Protein AF-A0A371JZ96-F1 (afdb_monomer_lite)

Secondary structure (DSSP, 8-state):
------SSHHHHHHHHTTS-S-HHHHHHHHHHHHHHHHHHHHHHHHHHHHHHHHHHTS--GGGTT-HHHHHHHHHHHHHHHHHHHHHHHTSHHHHHHHHHHHHHHS-HHHHHHHHTT------HHHHHHHHHHHHHHHHHHHHHHHH-HHHHHHHHHHHHHHHHHHHHHHHHH--

Radius of gyration: 25.39 Å; chains: 1; bounding box: 71×63×57 Å

Structure (mmCIF, N/CA/C/O backbone):
data_AF-A0A371JZ96-F1
#
_entry.id   AF-A0A371JZ96-F1
#
loop_
_atom_site.group_PDB
_atom_site.id
_atom_site.type_symbol
_atom_site.label_atom_id
_atom_site.label_alt_id
_atom_site.label_comp_id
_atom_site.label_asym_id
_atom_site.label_entity_id
_atom_site.label_seq_id
_atom_site.pdbx_PDB_ins_code
_atom_site.Cartn_x
_atom_site.Cartn_y
_atom_site.Cartn_z
_atom_site.occupancy
_atom_site.B_iso_or_equiv
_atom_site.auth_seq_id
_atom_site.auth_comp_id
_atom_site.auth_asym_id
_atom_site.auth_atom_id
_atom_site.pdbx_PDB_model_num
ATOM 1 N N . MET A 1 1 ? -36.898 -51.496 27.661 1.00 33.50 1 MET A N 1
ATOM 2 C CA . MET A 1 1 ? -35.862 -51.383 26.613 1.00 33.50 1 MET A CA 1
ATOM 3 C C . MET A 1 1 ? -36.450 -50.594 25.448 1.00 33.50 1 MET A C 1
ATOM 5 O O . MET A 1 1 ? -37.496 -51.006 24.986 1.00 33.50 1 MET A O 1
ATOM 9 N N . ARG A 1 2 ? -35.787 -49.485 25.056 1.00 42.00 2 ARG A N 1
ATOM 10 C CA . ARG A 1 2 ? -35.560 -48.984 23.671 1.00 42.00 2 ARG A CA 1
ATOM 11 C C . ARG A 1 2 ? -36.790 -48.850 22.726 1.00 42.00 2 ARG A C 1
ATOM 13 O O . ARG A 1 2 ? -37.418 -49.847 22.437 1.00 42.00 2 ARG A O 1
ATOM 20 N N . HIS A 1 3 ? -37.168 -47.701 22.146 1.00 38.12 3 HIS A N 1
ATOM 21 C CA . HIS A 1 3 ? -36.389 -46.568 21.624 1.00 38.12 3 HIS A CA 1
ATOM 22 C C . HIS A 1 3 ? -37.163 -45.224 21.629 1.00 38.12 3 HIS A C 1
ATOM 24 O O . HIS A 1 3 ? -38.364 -45.167 21.393 1.00 38.12 3 HIS A O 1
ATOM 30 N N . ARG A 1 4 ? -36.383 -44.164 21.880 1.00 45.28 4 ARG A N 1
ATOM 31 C CA . ARG A 1 4 ? -36.631 -42.708 21.826 1.00 45.28 4 ARG A CA 1
ATOM 32 C C . ARG A 1 4 ? -37.220 -42.242 20.482 1.00 45.28 4 ARG A C 1
ATOM 34 O O . ARG A 1 4 ? -36.828 -42.768 19.449 1.00 45.28 4 ARG A O 1
ATOM 41 N N . THR A 1 5 ? -38.236 -41.369 20.472 1.00 50.09 5 THR A N 1
ATOM 42 C CA . THR A 1 5 ? -38.135 -39.895 20.289 1.00 50.09 5 THR A CA 1
ATOM 43 C C . THR A 1 5 ? -37.052 -39.429 19.314 1.00 50.09 5 THR A C 1
ATOM 45 O O . THR A 1 5 ? -35.887 -39.727 19.541 1.00 50.09 5 THR A O 1
ATOM 48 N N . LEU A 1 6 ? -37.444 -38.649 18.292 1.00 45.00 6 LEU A N 1
ATOM 49 C CA . LEU A 1 6 ? -36.774 -37.469 17.696 1.00 45.00 6 LEU A CA 1
ATOM 50 C C . LEU A 1 6 ? -37.462 -37.133 16.351 1.00 45.00 6 LEU A C 1
ATOM 52 O O . LEU A 1 6 ? -38.048 -38.018 15.744 1.00 45.00 6 LEU A O 1
ATOM 56 N N . ILE A 1 7 ? -37.370 -35.879 15.886 1.00 51.25 7 ILE A N 1
ATOM 57 C CA . ILE A 1 7 ? -38.055 -35.273 14.712 1.00 51.25 7 ILE A CA 1
ATOM 58 C C . ILE A 1 7 ? -39.445 -34.678 15.061 1.00 51.25 7 ILE A C 1
ATOM 60 O O . ILE A 1 7 ? -40.469 -35.098 14.534 1.00 51.25 7 ILE A O 1
ATOM 64 N N . PRO A 1 8 ? -39.524 -33.720 16.005 1.00 45.69 8 PRO A N 1
ATOM 65 C CA . PRO A 1 8 ? -39.673 -32.333 15.533 1.00 45.69 8 PRO A CA 1
ATOM 66 C C . PRO A 1 8 ? -38.839 -31.300 16.315 1.00 45.69 8 PRO A C 1
ATOM 68 O O . PRO A 1 8 ? -38.850 -30.119 15.984 1.00 45.69 8 PRO A O 1
ATOM 71 N N . ALA A 1 9 ? -38.044 -31.724 17.304 1.00 41.25 9 ALA A N 1
ATOM 72 C CA . ALA A 1 9 ? -37.156 -30.824 18.053 1.00 41.25 9 ALA A CA 1
ATOM 73 C C . ALA A 1 9 ? -35.955 -30.307 17.229 1.00 41.25 9 ALA A C 1
ATOM 75 O O . ALA A 1 9 ? -35.336 -29.312 17.596 1.00 41.25 9 ALA A O 1
ATOM 76 N N 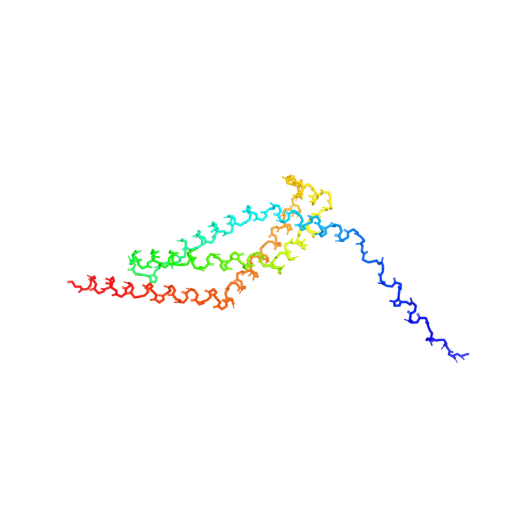. ALA A 1 10 ? -35.642 -30.945 16.095 1.00 41.22 10 ALA A N 1
ATOM 77 C CA . ALA A 1 10 ? -34.531 -30.540 15.233 1.00 41.22 10 ALA A CA 1
ATOM 78 C C . ALA A 1 10 ? -34.821 -29.266 14.414 1.00 41.22 10 ALA A C 1
ATOM 80 O O . ALA A 1 10 ? -33.879 -28.586 14.024 1.00 41.22 10 ALA A O 1
ATOM 81 N N . LEU A 1 11 ? -36.092 -28.895 14.198 1.00 43.56 11 LEU A N 1
ATOM 82 C CA . LEU A 1 11 ? -36.431 -27.662 13.469 1.00 43.56 11 LEU A CA 1
ATOM 83 C C . LEU A 1 11 ? -36.556 -26.432 14.385 1.00 43.56 11 LEU A C 1
ATOM 85 O O . LEU A 1 11 ? -36.310 -25.317 13.940 1.00 43.56 11 LEU A O 1
ATOM 89 N N . ALA A 1 12 ? -36.869 -26.621 15.671 1.00 43.41 12 ALA A N 1
ATOM 90 C CA . ALA A 1 12 ? -36.920 -25.525 16.645 1.00 43.41 12 ALA A CA 1
ATOM 91 C C . ALA A 1 12 ? -35.521 -25.097 17.130 1.00 43.41 12 ALA A C 1
ATOM 93 O O . ALA A 1 12 ? -35.302 -23.925 17.421 1.00 43.41 12 ALA A O 1
ATOM 94 N N . ALA A 1 13 ? -34.543 -26.012 17.145 1.00 44.56 13 ALA A N 1
ATOM 95 C CA . ALA A 1 13 ? -33.148 -25.678 17.447 1.00 44.56 13 ALA A CA 1
ATOM 96 C C . ALA A 1 13 ? -32.461 -24.872 16.323 1.00 44.56 13 ALA A C 1
ATOM 98 O O . ALA A 1 13 ? -31.541 -24.106 16.593 1.00 44.56 13 ALA A O 1
ATOM 99 N N . LEU A 1 14 ? -32.938 -24.983 15.078 1.00 40.59 14 LEU A N 1
ATOM 100 C CA . LEU A 1 14 ? -32.413 -24.228 13.933 1.00 40.59 14 LEU A CA 1
ATOM 101 C C . LEU A 1 14 ? -32.909 -22.770 13.877 1.00 40.59 14 LEU A C 1
ATOM 103 O O . LEU A 1 14 ? -32.289 -21.955 13.204 1.00 40.59 14 LEU A O 1
ATOM 107 N N . LEU A 1 15 ? -33.967 -22.417 14.619 1.00 43.25 15 LEU A N 1
ATOM 108 C CA . LEU A 1 15 ? -34.525 -21.054 14.650 1.00 43.25 15 LEU A CA 1
ATOM 109 C C . LEU A 1 15 ? -34.142 -20.244 15.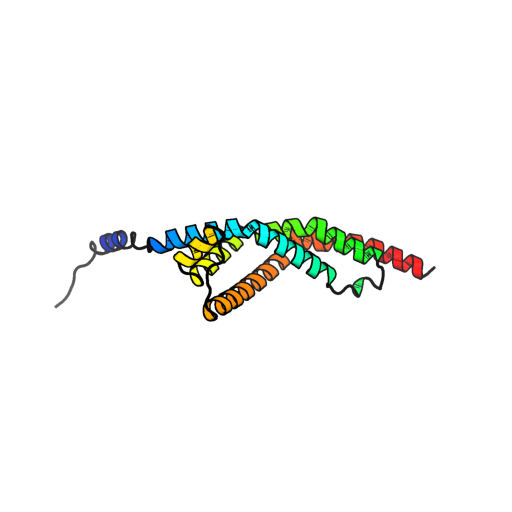901 1.00 43.25 15 LEU A C 1
ATOM 111 O O . LEU A 1 15 ? -34.313 -19.030 15.907 1.00 43.25 15 LEU A O 1
ATOM 115 N N . VAL A 1 16 ? -33.559 -20.875 16.927 1.00 46.78 16 VAL A N 1
ATOM 116 C CA . VAL A 1 16 ? -32.985 -20.172 18.097 1.00 46.78 16 VAL A CA 1
ATOM 117 C C . VAL A 1 16 ? -31.483 -19.895 17.923 1.00 46.78 16 VAL A C 1
ATOM 119 O O . VAL A 1 16 ? -30.928 -19.028 18.589 1.00 46.78 16 VAL A O 1
ATOM 122 N N . GLY A 1 17 ? -30.824 -20.545 16.957 1.00 41.62 17 GLY A N 1
ATOM 123 C CA . GLY A 1 17 ? -29.434 -20.252 16.584 1.00 41.62 17 GLY A CA 1
ATOM 124 C C . GLY A 1 17 ? -29.234 -18.950 15.794 1.00 41.62 17 GLY A C 1
ATOM 125 O O . GLY A 1 17 ? -28.107 -18.654 15.415 1.00 41.62 17 GLY A O 1
ATOM 126 N N . LEU A 1 18 ? -30.300 -18.181 15.530 1.00 45.66 18 LEU A N 1
ATOM 127 C CA . LEU A 1 18 ? -30.270 -17.026 14.624 1.00 45.66 18 LEU A CA 1
ATOM 128 C C . LEU A 1 18 ? -30.240 -15.642 15.305 1.00 45.66 18 LEU A C 1
ATOM 130 O O . LEU A 1 18 ? -30.400 -14.645 14.611 1.00 45.66 18 LEU A O 1
ATOM 134 N N . LEU A 1 19 ? -30.050 -15.535 16.626 1.00 44.16 19 LEU A N 1
ATOM 135 C CA . LEU A 1 19 ? -30.135 -14.233 17.325 1.00 44.16 19 LEU A CA 1
ATOM 136 C C . LEU A 1 19 ? -29.036 -13.961 18.364 1.00 44.16 19 LEU A C 1
ATOM 138 O O . LEU A 1 19 ? -29.181 -13.070 19.195 1.00 44.16 19 LEU A O 1
ATOM 142 N N . VAL A 1 20 ? -27.908 -14.670 18.288 1.00 48.47 20 VAL A N 1
ATOM 143 C CA . VAL A 1 20 ? -26.689 -14.279 19.016 1.00 48.47 20 VAL A CA 1
ATOM 144 C C . VAL A 1 20 ? -25.507 -14.233 18.050 1.00 48.47 20 VAL A C 1
ATOM 146 O O . VAL A 1 20 ? -24.482 -14.877 18.242 1.00 48.47 20 VAL A O 1
ATOM 149 N N . ALA A 1 21 ? -25.632 -13.428 16.994 1.00 40.50 21 ALA A N 1
ATOM 150 C CA . ALA A 1 21 ? -24.491 -12.566 16.721 1.00 40.50 21 ALA A CA 1
ATOM 151 C C . ALA A 1 21 ? -24.384 -11.650 17.952 1.00 40.50 21 ALA A C 1
ATOM 153 O O . ALA A 1 21 ? -25.423 -11.146 18.394 1.00 40.50 21 ALA A O 1
ATOM 154 N N . PRO A 1 22 ? -23.204 -11.457 18.561 1.00 43.09 22 PRO A N 1
ATOM 155 C CA . PRO A 1 22 ? -23.088 -10.455 19.604 1.00 43.09 22 PRO A CA 1
ATOM 156 C C . PRO A 1 22 ? -23.528 -9.148 18.950 1.00 43.09 22 PRO A C 1
ATOM 158 O O . PRO A 1 22 ? -22.895 -8.720 17.989 1.00 43.09 22 PRO A O 1
ATOM 161 N N . ALA A 1 23 ? -24.609 -8.524 19.420 1.00 50.28 23 ALA A N 1
ATOM 162 C CA . ALA A 1 23 ? -25.010 -7.205 18.923 1.00 50.28 23 ALA A CA 1
ATOM 163 C C . ALA A 1 23 ? -23.824 -6.214 18.988 1.00 50.28 23 ALA A C 1
ATOM 165 O O . ALA A 1 23 ? -23.697 -5.326 18.157 1.00 50.28 23 ALA A O 1
ATOM 166 N N . HIS A 1 24 ? -22.890 -6.466 19.912 1.00 54.25 24 HIS A N 1
ATOM 167 C CA . HIS A 1 24 ? -21.644 -5.729 20.102 1.00 54.25 24 HIS A CA 1
ATOM 168 C C . HIS A 1 24 ? -20.661 -5.884 18.929 1.00 54.25 24 HIS A C 1
ATOM 170 O O . HIS A 1 24 ? -20.003 -4.919 18.567 1.00 54.25 24 HIS A O 1
ATOM 176 N N . ALA A 1 25 ? -20.607 -7.045 18.263 1.00 58.94 2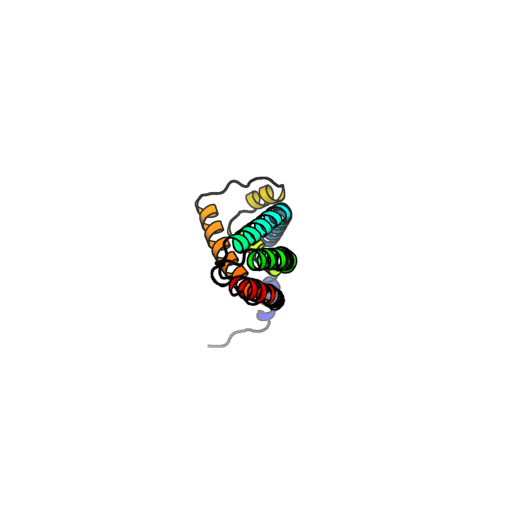5 ALA A N 1
ATOM 177 C CA . ALA A 1 25 ? -19.693 -7.263 17.136 1.00 58.94 25 ALA A CA 1
ATOM 178 C C . ALA A 1 25 ? -20.081 -6.435 15.898 1.00 58.94 25 ALA A C 1
ATOM 180 O O . ALA A 1 25 ? -19.231 -6.079 15.081 1.00 58.94 25 ALA A O 1
ATOM 181 N N . GLN A 1 26 ? -21.372 -6.124 15.741 1.00 64.38 26 GLN A N 1
ATOM 182 C CA . GLN A 1 26 ? -21.853 -5.279 14.651 1.00 64.38 26 GLN A CA 1
ATOM 183 C C . GLN A 1 26 ? -21.556 -3.795 14.921 1.00 64.38 26 GLN A C 1
ATOM 185 O O . GLN A 1 26 ? -21.161 -3.082 13.995 1.00 64.38 26 GLN A O 1
ATOM 190 N N . ASP A 1 27 ? -21.667 -3.364 16.180 1.00 82.31 27 ASP A N 1
ATOM 191 C CA . ASP A 1 27 ? -21.308 -2.011 16.615 1.00 82.31 27 ASP A CA 1
ATOM 192 C C . ASP A 1 27 ? -19.790 -1.773 16.526 1.00 82.31 27 ASP A C 1
ATOM 194 O O . ASP A 1 27 ? -19.355 -0.774 15.955 1.00 82.31 27 ASP A O 1
ATOM 198 N N . GLU A 1 28 ? -18.965 -2.722 16.977 1.00 87.50 28 GLU A N 1
ATOM 199 C CA . GLU A 1 28 ? -17.499 -2.645 16.880 1.00 87.50 28 GLU A CA 1
ATOM 200 C C . GLU A 1 28 ? -17.019 -2.585 15.431 1.00 87.50 28 GLU A C 1
ATOM 202 O O . GLU A 1 28 ? -16.167 -1.765 15.089 1.00 87.50 28 GLU A O 1
ATOM 207 N N . ARG A 1 29 ? -17.605 -3.391 14.536 1.00 88.94 29 ARG A N 1
ATOM 208 C CA . ARG A 1 29 ? -17.252 -3.337 13.114 1.00 88.94 29 ARG A CA 1
ATOM 209 C C . ARG A 1 29 ? -17.653 -2.008 12.477 1.00 88.94 29 ARG A C 1
ATOM 211 O O . ARG A 1 29 ? -16.910 -1.485 11.650 1.00 88.94 29 ARG A O 1
ATOM 218 N N . ALA A 1 30 ? -18.791 -1.431 12.865 1.00 92.81 30 ALA A N 1
ATOM 219 C CA . ALA A 1 30 ? -19.188 -0.103 12.403 1.00 92.81 30 ALA A CA 1
ATOM 220 C C . ALA A 1 30 ? -18.228 0.994 12.902 1.00 92.81 30 ALA A C 1
ATOM 222 O O . ALA A 1 30 ? -17.875 1.891 12.132 1.00 92.81 30 ALA A O 1
ATOM 223 N N . LEU A 1 31 ? -17.756 0.899 14.148 1.00 93.69 31 LEU A N 1
ATOM 224 C CA . LEU A 1 31 ? -16.763 1.818 14.711 1.00 93.69 31 LEU A CA 1
ATOM 225 C C . LEU A 1 31 ? -15.394 1.661 14.037 1.00 93.69 31 LEU A C 1
ATOM 227 O O . LEU A 1 31 ? -14.810 2.655 13.611 1.00 93.69 31 LEU A O 1
ATOM 231 N N . ALA A 1 32 ? -14.916 0.431 13.841 1.00 93.88 32 ALA A N 1
ATOM 232 C CA . ALA A 1 32 ? -13.686 0.147 13.101 1.00 93.88 32 ALA A CA 1
ATOM 233 C C . ALA A 1 32 ? -13.750 0.676 11.663 1.00 93.88 32 ALA A C 1
ATOM 235 O O . ALA A 1 32 ? -12.799 1.283 11.169 1.00 93.88 32 ALA A O 1
ATOM 236 N N . ARG A 1 33 ? -14.906 0.522 11.009 1.00 94.75 33 ARG A N 1
ATOM 237 C CA . ARG A 1 33 ? -15.174 1.074 9.681 1.00 94.75 33 ARG A CA 1
ATOM 238 C C . ARG A 1 33 ? -15.071 2.599 9.658 1.00 94.75 33 ARG A C 1
ATOM 240 O O . ARG A 1 33 ? -14.476 3.155 8.733 1.00 94.75 33 ARG A O 1
ATOM 247 N N . ALA A 1 34 ? -15.655 3.270 10.649 1.00 93.88 34 ALA A N 1
ATOM 248 C CA . ALA A 1 34 ? -15.597 4.722 10.776 1.00 93.88 34 ALA A CA 1
ATOM 249 C C . ALA A 1 34 ? -14.165 5.211 11.059 1.00 93.88 34 ALA A C 1
ATOM 251 O O . ALA A 1 34 ? -13.691 6.125 10.383 1.00 93.88 34 ALA A O 1
ATOM 252 N N . ALA A 1 35 ? -13.447 4.550 11.972 1.00 92.75 35 ALA A N 1
ATOM 253 C CA . ALA A 1 35 ? -12.040 4.819 12.266 1.00 92.75 35 ALA A CA 1
ATOM 254 C C . ALA A 1 35 ? -11.152 4.654 11.021 1.00 92.75 35 ALA A C 1
ATOM 256 O O . ALA A 1 35 ? -10.342 5.529 10.708 1.00 92.75 35 ALA A O 1
ATOM 257 N N . PHE A 1 36 ? -11.357 3.582 10.251 1.00 91.69 36 PHE A N 1
ATOM 258 C CA . PHE A 1 36 ? -10.642 3.355 8.997 1.00 91.69 36 PHE A CA 1
ATOM 259 C C . PHE A 1 36 ? -10.884 4.474 7.980 1.00 91.69 36 PHE A C 1
ATOM 261 O O . PHE A 1 36 ? -9.925 5.033 7.449 1.00 91.69 36 PHE A O 1
ATOM 268 N N . GLU A 1 37 ? -12.143 4.834 7.708 1.00 93.31 37 GLU A N 1
ATOM 269 C CA . GLU A 1 37 ? -12.455 5.908 6.750 1.00 93.31 37 GLU A CA 1
ATOM 270 C C . GLU A 1 37 ? -11.885 7.255 7.196 1.00 93.31 37 GLU A C 1
ATOM 272 O O . GLU A 1 37 ? -11.453 8.054 6.363 1.00 93.31 37 GLU A O 1
ATOM 277 N N . ARG A 1 38 ? -11.814 7.495 8.509 1.00 91.62 38 ARG A N 1
ATOM 278 C CA . ARG A 1 38 ? -11.195 8.699 9.059 1.00 91.62 38 ARG A CA 1
ATOM 279 C C . ARG A 1 38 ? -9.686 8.734 8.821 1.00 91.62 38 ARG A C 1
ATOM 281 O O . ARG A 1 38 ? -9.164 9.789 8.454 1.00 91.62 38 ARG A O 1
ATOM 288 N N . ALA A 1 39 ? -9.005 7.601 9.000 1.00 86.56 39 ALA A N 1
ATOM 289 C CA . ALA A 1 39 ? -7.566 7.450 8.781 1.00 86.56 39 ALA A CA 1
ATOM 290 C C . ALA A 1 39 ? -7.186 7.331 7.292 1.00 86.56 39 ALA A C 1
ATOM 292 O O . ALA A 1 39 ? -6.029 7.546 6.923 1.00 86.56 39 ALA A O 1
ATOM 293 N N . ARG A 1 40 ? -8.147 7.003 6.421 1.00 89.62 40 ARG A N 1
ATOM 294 C CA . ARG A 1 40 ? -7.931 6.692 5.002 1.00 89.62 40 ARG A CA 1
ATOM 295 C C . ARG A 1 40 ? -7.136 7.751 4.228 1.00 89.62 40 ARG A C 1
ATOM 297 O O . ARG A 1 40 ? -6.224 7.347 3.509 1.00 89.62 40 ARG A O 1
ATOM 304 N N . PRO A 1 41 ? -7.392 9.070 4.351 1.00 89.94 41 PRO A N 1
ATOM 305 C CA . PRO A 1 41 ? -6.604 10.072 3.631 1.00 89.94 41 PRO A CA 1
ATOM 306 C C . PRO A 1 41 ? -5.125 10.056 4.038 1.00 89.94 41 PRO A C 1
ATOM 308 O O . PRO A 1 41 ? -4.251 10.065 3.178 1.00 89.94 41 PRO A O 1
ATOM 311 N N . MET A 1 42 ? -4.847 9.959 5.343 1.00 87.88 42 MET A N 1
ATOM 312 C CA . MET A 1 42 ? -3.484 9.894 5.876 1.00 87.88 42 MET A CA 1
ATOM 313 C C . MET A 1 42 ? -2.775 8.616 5.422 1.00 87.88 42 MET A C 1
ATOM 315 O O . MET A 1 42 ? -1.664 8.686 4.902 1.00 87.88 42 MET A O 1
ATOM 319 N N . MET A 1 43 ? -3.434 7.458 5.552 1.00 86.94 43 MET A N 1
ATOM 320 C CA . MET A 1 43 ? -2.897 6.189 5.052 1.00 86.94 43 MET A CA 1
ATOM 321 C C . MET A 1 43 ? -2.633 6.245 3.546 1.00 86.94 43 MET A C 1
ATOM 323 O O . MET A 1 43 ? -1.666 5.661 3.070 1.00 86.94 43 MET A O 1
ATOM 327 N N . GLY A 1 44 ? -3.463 6.979 2.802 1.00 87.19 44 GLY A N 1
ATOM 328 C CA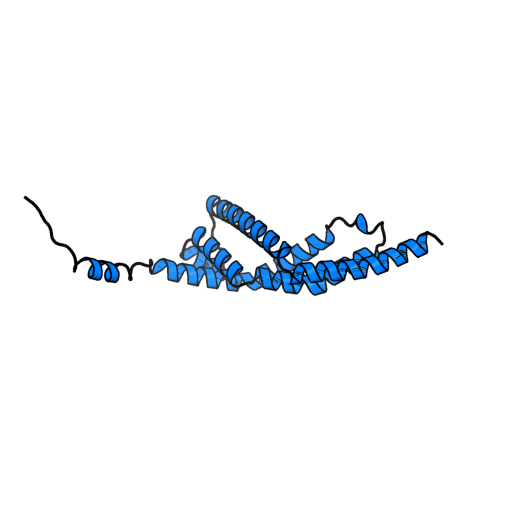 . GLY A 1 44 ? -3.303 7.162 1.367 1.00 87.19 44 GLY A CA 1
ATOM 329 C C . GLY A 1 44 ? -2.011 7.885 1.012 1.00 87.19 44 GLY A C 1
ATOM 330 O O . GLY A 1 44 ? -1.268 7.428 0.148 1.00 87.19 44 GLY A O 1
ATOM 331 N N . GLU A 1 45 ? -1.712 8.978 1.706 1.00 90.50 45 GLU A N 1
ATOM 332 C CA . GLU A 1 45 ? -0.460 9.713 1.510 1.00 90.50 45 GLU A CA 1
ATOM 333 C C . GLU A 1 45 ? 0.760 8.911 1.980 1.00 90.50 45 GLU A C 1
ATOM 335 O O . GLU A 1 45 ? 1.784 8.890 1.295 1.00 90.50 45 GLU A O 1
ATOM 340 N N . MET A 1 46 ? 0.647 8.183 3.095 1.00 81.75 46 MET A N 1
ATOM 341 C CA . MET A 1 46 ? 1.715 7.295 3.567 1.00 81.75 46 MET A CA 1
ATOM 342 C C . MET A 1 46 ? 2.016 6.176 2.566 1.00 81.75 46 MET A C 1
ATOM 344 O O . MET A 1 46 ? 3.182 5.927 2.275 1.00 81.75 46 MET A O 1
ATOM 348 N N . ALA A 1 47 ? 0.986 5.535 2.007 1.00 87.25 47 ALA A N 1
ATOM 349 C CA . ALA A 1 47 ? 1.147 4.468 1.023 1.00 87.25 47 ALA A CA 1
ATOM 350 C C . ALA A 1 47 ? 1.810 4.978 -0.265 1.00 87.25 47 ALA A C 1
ATOM 352 O O . ALA A 1 47 ? 2.745 4.350 -0.758 1.00 87.25 47 ALA A O 1
ATOM 353 N N . LYS A 1 48 ? 1.396 6.149 -0.773 1.00 86.88 48 LYS A N 1
ATOM 354 C CA . LYS A 1 48 ? 2.049 6.794 -1.927 1.00 86.88 48 LYS A CA 1
ATOM 355 C C . LYS A 1 48 ? 3.522 7.073 -1.657 1.00 86.88 48 LYS A C 1
ATOM 357 O O . LYS A 1 48 ? 4.366 6.756 -2.489 1.00 86.88 48 LYS A O 1
ATOM 362 N N . LYS A 1 49 ? 3.831 7.653 -0.493 1.00 85.06 49 LYS A N 1
ATOM 363 C CA . LYS A 1 49 ? 5.207 7.973 -0.106 1.00 85.06 49 LYS A CA 1
ATOM 364 C C . LYS A 1 49 ? 6.061 6.711 0.011 1.00 85.06 49 LYS A C 1
ATOM 366 O O . LYS A 1 49 ? 7.138 6.666 -0.569 1.00 85.06 49 LYS A O 1
ATOM 371 N N . ALA A 1 50 ? 5.559 5.680 0.689 1.00 83.31 50 ALA A N 1
ATOM 372 C CA . ALA A 1 50 ? 6.252 4.402 0.824 1.00 83.31 50 ALA A CA 1
ATOM 373 C C . ALA A 1 50 ? 6.501 3.736 -0.539 1.00 83.31 50 ALA A C 1
ATOM 375 O O . ALA A 1 50 ? 7.570 3.177 -0.768 1.00 83.31 50 ALA A O 1
ATOM 376 N N . PHE A 1 51 ? 5.542 3.827 -1.465 1.00 85.38 51 PHE A N 1
ATOM 377 C CA . PHE A 1 51 ? 5.710 3.308 -2.820 1.00 85.38 51 PHE A CA 1
ATOM 378 C C . PHE A 1 51 ? 6.774 4.080 -3.612 1.00 85.38 51 PHE A C 1
ATOM 380 O O . PHE A 1 51 ? 7.656 3.461 -4.205 1.00 85.38 51 PHE A O 1
ATOM 387 N N . ALA A 1 52 ? 6.742 5.415 -3.570 1.00 85.12 52 ALA A N 1
ATOM 388 C CA . ALA A 1 52 ? 7.751 6.258 -4.212 1.00 85.12 52 ALA A CA 1
ATOM 389 C C . ALA A 1 52 ? 9.159 5.997 -3.644 1.00 85.12 52 ALA A C 1
ATOM 391 O O . ALA A 1 52 ? 10.118 5.850 -4.397 1.00 85.12 52 ALA A O 1
ATOM 392 N N . GLU A 1 53 ? 9.288 5.858 -2.322 1.00 84.31 53 GLU A N 1
ATOM 393 C CA . GLU A 1 53 ? 10.551 5.488 -1.671 1.00 84.31 53 GLU A CA 1
ATOM 394 C C . GLU A 1 53 ? 11.010 4.076 -2.064 1.00 84.31 53 GLU A C 1
ATOM 396 O O . GLU A 1 53 ? 12.199 3.856 -2.296 1.00 84.31 53 GLU A O 1
ATOM 401 N N . GLY A 1 54 ? 10.086 3.122 -2.199 1.00 84.00 54 GLY A N 1
ATOM 402 C CA . GLY A 1 54 ? 10.383 1.780 -2.700 1.00 84.00 54 GLY A CA 1
ATOM 403 C C . GLY A 1 54 ? 10.931 1.790 -4.130 1.00 84.00 54 GLY A C 1
ATOM 404 O O . GLY A 1 54 ? 11.928 1.129 -4.407 1.00 84.00 54 GLY A O 1
ATOM 405 N N . ILE A 1 55 ? 10.334 2.586 -5.022 1.00 84.56 55 ILE A N 1
ATOM 406 C CA . ILE A 1 55 ? 10.824 2.786 -6.397 1.00 84.56 55 ILE A CA 1
ATOM 407 C C . ILE A 1 55 ? 12.192 3.482 -6.403 1.00 84.56 55 ILE A C 1
ATOM 409 O O . ILE A 1 55 ? 13.077 3.121 -7.183 1.00 84.56 55 ILE A O 1
ATOM 413 N N . ALA A 1 56 ? 12.381 4.490 -5.550 1.00 80.94 56 ALA A N 1
ATOM 414 C CA . ALA A 1 56 ? 13.638 5.224 -5.456 1.00 80.94 56 ALA A CA 1
ATOM 415 C C . ALA A 1 56 ? 14.801 4.313 -5.032 1.00 80.94 56 ALA A C 1
ATOM 417 O O . ALA A 1 56 ? 15.892 4.421 -5.588 1.00 80.94 56 ALA A O 1
ATOM 418 N N . ASN A 1 57 ? 14.547 3.388 -4.103 1.00 75.44 57 ASN A N 1
ATOM 419 C CA . ASN A 1 57 ? 15.550 2.484 -3.540 1.00 75.44 57 ASN A CA 1
ATOM 420 C C . ASN A 1 57 ? 15.691 1.142 -4.282 1.00 75.44 57 ASN A C 1
ATOM 422 O O . ASN A 1 57 ? 16.476 0.299 -3.848 1.00 75.44 57 ASN A O 1
ATOM 426 N N . ALA A 1 58 ? 14.933 0.911 -5.358 1.00 75.00 58 ALA A N 1
ATOM 427 C CA . ALA A 1 58 ? 15.076 -0.296 -6.168 1.00 75.00 58 ALA A CA 1
ATOM 428 C C . ALA A 1 58 ? 16.495 -0.386 -6.760 1.00 75.00 58 ALA A C 1
ATOM 430 O O . ALA A 1 58 ? 17.073 0.635 -7.127 1.00 75.00 58 ALA A O 1
ATOM 431 N N . ASP A 1 59 ? 17.051 -1.598 -6.850 1.00 69.31 59 ASP A N 1
ATOM 432 C CA . ASP A 1 59 ? 18.364 -1.829 -7.461 1.00 69.31 59 ASP A CA 1
ATOM 433 C C . ASP A 1 59 ? 18.321 -1.443 -8.949 1.00 69.31 59 ASP A C 1
ATOM 435 O O . ASP A 1 59 ? 17.545 -1.998 -9.728 1.00 69.31 59 ASP A O 1
ATOM 439 N N . THR A 1 60 ? 19.123 -0.446 -9.330 1.00 67.88 60 THR A N 1
ATOM 440 C CA . THR A 1 60 ? 19.197 0.097 -10.694 1.00 67.88 60 THR A CA 1
ATOM 441 C C . THR A 1 60 ? 20.450 -0.346 -11.443 1.00 67.88 60 THR A C 1
ATOM 443 O O . THR A 1 60 ? 20.731 0.176 -12.524 1.00 67.88 60 THR A O 1
ATOM 446 N N . SER A 1 61 ? 21.195 -1.323 -10.913 1.00 70.62 61 SER A N 1
ATOM 447 C CA . SER A 1 61 ? 22.397 -1.868 -11.561 1.00 70.62 61 SER A CA 1
ATOM 448 C C . SER A 1 61 ? 22.139 -2.358 -12.995 1.00 70.62 61 SER A C 1
ATOM 450 O O . SER A 1 61 ? 22.992 -2.171 -13.866 1.00 70.62 61 SER A O 1
ATOM 452 N N . ASP A 1 62 ? 20.929 -2.845 -13.281 1.00 70.56 62 ASP A N 1
ATOM 453 C CA . ASP A 1 62 ? 20.479 -3.267 -14.616 1.00 70.56 62 ASP A CA 1
ATOM 454 C C . ASP A 1 62 ? 20.435 -2.134 -15.664 1.00 70.56 62 ASP A C 1
ATOM 456 O O . ASP A 1 62 ? 20.409 -2.399 -16.868 1.00 70.56 62 ASP A O 1
ATOM 460 N N . PHE A 1 63 ? 20.453 -0.863 -15.244 1.00 78.12 63 PHE A N 1
ATOM 461 C CA . PHE A 1 63 ? 20.481 0.294 -16.150 1.00 78.12 63 PHE A CA 1
ATOM 462 C C . PHE A 1 63 ? 21.897 0.737 -16.534 1.00 78.12 63 PHE A C 1
ATOM 464 O O . PHE A 1 63 ? 22.039 1.708 -17.277 1.00 78.12 63 PHE A O 1
ATOM 471 N N . GLY A 1 64 ? 22.949 0.065 -16.048 1.00 73.75 64 GLY A N 1
ATOM 472 C CA . GLY A 1 64 ? 24.329 0.292 -16.495 1.00 73.75 64 GLY A CA 1
ATOM 473 C C . GLY A 1 64 ? 24.813 1.745 -16.386 1.00 73.75 64 GLY A C 1
ATOM 474 O O . GLY A 1 64 ? 25.642 2.167 -17.184 1.00 73.75 64 GLY A O 1
ATOM 475 N N . GLY A 1 65 ? 24.268 2.532 -15.451 1.00 78.00 65 GLY A N 1
ATOM 476 C CA . GLY A 1 65 ? 24.597 3.954 -15.280 1.00 78.00 65 GLY A CA 1
ATOM 477 C C . GLY A 1 65 ? 23.848 4.932 -16.201 1.00 78.00 65 GLY A C 1
ATOM 478 O O . GLY A 1 65 ? 24.072 6.138 -16.105 1.00 78.00 65 GLY A O 1
ATOM 479 N N . CYS A 1 66 ? 22.930 4.467 -17.056 1.00 87.81 66 CYS A N 1
ATOM 480 C CA . CYS A 1 66 ? 22.084 5.332 -17.888 1.00 87.81 66 CYS A CA 1
ATOM 481 C C . CYS A 1 66 ? 20.995 6.016 -17.035 1.00 87.81 66 CYS A C 1
ATOM 483 O O . CYS A 1 66 ? 19.862 5.539 -16.919 1.00 87.81 66 CYS A O 1
ATOM 485 N N . VAL A 1 67 ? 21.342 7.176 -16.463 1.00 87.81 67 VAL A N 1
ATOM 486 C CA . VAL A 1 67 ? 20.478 7.986 -15.577 1.00 87.81 67 VAL A CA 1
ATOM 487 C C . VAL A 1 67 ? 19.133 8.336 -16.227 1.00 87.81 67 VAL A C 1
ATOM 489 O O . VAL A 1 67 ? 18.111 8.410 -15.547 1.00 87.81 67 VAL A O 1
ATOM 492 N N . GLU A 1 68 ? 19.105 8.542 -17.545 1.00 89.06 68 GLU A N 1
ATOM 493 C CA . GLU A 1 68 ? 17.876 8.859 -18.282 1.00 89.06 68 GLU A CA 1
ATOM 494 C C . GLU A 1 68 ? 16.885 7.685 -18.285 1.00 89.06 68 GLU A C 1
ATOM 496 O O . GLU A 1 68 ? 15.701 7.886 -18.008 1.00 89.06 68 GLU A O 1
ATOM 501 N N . ALA A 1 69 ? 17.359 6.458 -18.530 1.00 87.69 69 ALA A N 1
ATOM 502 C CA . ALA A 1 69 ? 16.519 5.259 -18.523 1.00 87.69 69 ALA A CA 1
ATOM 503 C C . ALA A 1 69 ? 15.997 4.933 -17.114 1.00 87.69 69 ALA A C 1
ATOM 505 O O . ALA A 1 69 ? 14.819 4.594 -16.957 1.00 87.69 69 ALA A O 1
ATOM 506 N N . GLU A 1 70 ? 16.852 5.093 -16.099 1.00 87.75 70 GLU A N 1
ATOM 507 C CA . GLU A 1 70 ? 16.497 4.944 -14.685 1.00 87.75 70 GLU A CA 1
ATOM 508 C C . GLU A 1 70 ? 15.416 5.955 -14.279 1.00 87.75 70 GLU A C 1
ATOM 510 O O . GLU A 1 70 ? 14.364 5.587 -13.753 1.00 87.75 70 GLU A O 1
ATOM 515 N N . ARG A 1 71 ? 15.630 7.242 -14.581 1.00 89.31 71 ARG A N 1
ATOM 516 C CA . ARG A 1 71 ? 14.666 8.305 -14.274 1.00 89.31 71 ARG A CA 1
ATOM 517 C C . ARG A 1 71 ? 13.335 8.089 -14.990 1.00 89.31 71 ARG A C 1
ATOM 519 O O . ARG A 1 71 ? 12.282 8.299 -14.382 1.00 89.31 71 ARG A O 1
ATOM 526 N N . GLN A 1 72 ? 13.369 7.672 -16.256 1.00 89.94 72 GLN A N 1
ATOM 527 C CA . GLN A 1 72 ? 12.162 7.382 -17.025 1.00 89.94 72 GLN A CA 1
ATOM 528 C C . GLN A 1 72 ? 11.377 6.217 -16.412 1.00 89.94 72 GLN A C 1
ATOM 530 O O . GLN A 1 72 ? 10.167 6.342 -16.237 1.00 89.94 72 GLN A O 1
ATOM 535 N N . MET A 1 73 ? 12.061 5.134 -16.018 1.00 88.94 73 MET A N 1
ATOM 536 C CA . MET A 1 73 ? 11.426 3.981 -15.371 1.00 88.94 73 MET A CA 1
ATOM 537 C C . MET A 1 73 ? 10.691 4.420 -14.106 1.00 88.94 73 MET A C 1
ATOM 539 O O . MET A 1 73 ? 9.505 4.138 -13.949 1.00 88.94 73 MET A O 1
ATOM 543 N N . ARG A 1 74 ? 11.382 5.149 -13.219 1.00 89.81 74 ARG A N 1
ATOM 544 C CA . ARG A 1 74 ? 10.785 5.636 -11.970 1.00 89.81 74 ARG A CA 1
ATOM 545 C C . ARG A 1 74 ? 9.562 6.507 -12.235 1.00 89.81 74 ARG A C 1
ATOM 547 O O . ARG A 1 74 ? 8.511 6.270 -11.655 1.00 89.81 74 ARG A O 1
ATOM 554 N N . THR A 1 75 ? 9.682 7.453 -13.164 1.00 91.06 75 THR A N 1
ATOM 555 C CA . THR A 1 75 ? 8.587 8.362 -13.534 1.00 91.06 75 THR A CA 1
ATOM 556 C C . THR A 1 75 ? 7.367 7.601 -14.049 1.00 91.06 75 THR A C 1
ATOM 558 O O . THR A 1 75 ? 6.238 7.906 -13.666 1.00 91.06 75 THR A O 1
ATOM 561 N N . ASP A 1 76 ? 7.575 6.606 -14.911 1.00 91.06 76 ASP A N 1
ATOM 562 C CA . ASP A 1 76 ? 6.476 5.816 -15.458 1.00 91.06 76 ASP A CA 1
ATOM 563 C C . ASP A 1 76 ? 5.816 4.941 -14.385 1.00 91.06 76 ASP A C 1
ATOM 565 O O . ASP A 1 76 ? 4.590 4.880 -14.324 1.00 91.06 76 ASP A O 1
ATOM 569 N N . LEU A 1 77 ? 6.596 4.314 -13.499 1.00 90.50 77 LEU A N 1
ATOM 570 C CA . LEU A 1 77 ? 6.050 3.541 -12.380 1.00 90.50 77 LEU A CA 1
ATOM 571 C C . LEU A 1 77 ? 5.276 4.433 -11.399 1.00 90.50 77 LEU A C 1
ATOM 573 O O . LEU A 1 77 ? 4.163 4.091 -11.004 1.00 90.50 77 LEU A O 1
ATOM 577 N N . GLU A 1 78 ? 5.803 5.602 -11.043 1.00 91.50 78 GLU A N 1
ATOM 578 C CA . GLU A 1 78 ? 5.099 6.554 -10.180 1.00 91.50 78 GLU A CA 1
ATOM 579 C C . GLU A 1 78 ? 3.789 7.036 -10.815 1.00 91.50 78 GLU A C 1
ATOM 581 O O . GLU A 1 78 ? 2.765 7.106 -10.132 1.00 91.50 78 GLU A O 1
ATOM 586 N N . ARG A 1 79 ? 3.786 7.334 -12.119 1.00 93.69 79 ARG A N 1
ATOM 587 C CA . ARG A 1 79 ? 2.590 7.803 -12.831 1.00 93.69 79 ARG A CA 1
ATOM 588 C C . ARG A 1 79 ? 1.541 6.703 -12.991 1.00 93.69 79 ARG A C 1
ATOM 590 O O . ARG A 1 79 ? 0.364 6.944 -12.724 1.00 93.69 79 ARG A O 1
ATOM 597 N N . ASP A 1 80 ? 1.960 5.520 -13.434 1.00 93.44 80 ASP A N 1
ATOM 598 C CA . ASP A 1 80 ? 1.052 4.490 -13.943 1.00 93.44 80 ASP A CA 1
ATOM 599 C C . ASP A 1 80 ? 0.765 3.386 -12.909 1.00 93.44 80 ASP A C 1
ATOM 601 O O . ASP A 1 80 ? -0.339 2.839 -12.889 1.00 93.44 80 ASP A O 1
ATOM 605 N N . ALA A 1 81 ? 1.715 3.061 -12.020 1.00 89.88 81 ALA A N 1
ATOM 606 C CA . ALA A 1 81 ? 1.539 2.006 -11.017 1.00 89.88 81 ALA A CA 1
ATOM 607 C C . ALA A 1 81 ? 0.954 2.533 -9.699 1.00 89.88 81 ALA A C 1
ATOM 609 O O . ALA A 1 81 ? 0.157 1.828 -9.080 1.00 89.88 81 ALA A O 1
ATOM 610 N N . THR A 1 82 ? 1.257 3.773 -9.289 1.00 90.50 82 THR A N 1
ATOM 611 C CA . THR A 1 82 ? 0.706 4.352 -8.045 1.00 90.50 82 THR A CA 1
ATOM 612 C C . THR A 1 82 ? -0.825 4.282 -7.982 1.00 90.50 82 THR A C 1
ATOM 614 O O . THR A 1 82 ? -1.341 3.832 -6.959 1.00 90.50 82 THR A O 1
ATOM 617 N N . PRO A 1 83 ? -1.596 4.649 -9.030 1.00 92.88 83 PRO A N 1
ATOM 618 C CA . PRO A 1 83 ? -3.055 4.545 -8.980 1.00 92.88 83 PRO A CA 1
ATOM 619 C C . PRO A 1 83 ? -3.547 3.113 -8.729 1.00 92.88 83 PRO A C 1
ATOM 621 O O . PRO A 1 83 ? -4.479 2.919 -7.952 1.00 92.88 83 PRO A O 1
ATOM 624 N N . LEU A 1 84 ? -2.893 2.114 -9.332 1.00 92.88 84 LEU A N 1
ATOM 625 C CA . LEU A 1 84 ? -3.230 0.697 -9.163 1.00 92.88 84 LEU A CA 1
ATOM 626 C C . LEU A 1 84 ? -2.891 0.197 -7.756 1.00 92.88 84 LEU A C 1
ATOM 628 O O . LEU A 1 84 ? -3.692 -0.498 -7.134 1.00 92.88 84 LEU A O 1
ATOM 632 N N . VAL A 1 85 ? -1.731 0.591 -7.227 1.00 90.69 85 VAL A N 1
ATOM 633 C CA . VAL A 1 85 ? -1.325 0.296 -5.845 1.00 90.69 85 VAL A CA 1
ATOM 634 C C . VAL A 1 85 ? -2.351 0.867 -4.867 1.00 90.69 85 VAL A C 1
ATOM 636 O O . VAL A 1 85 ? -2.797 0.158 -3.968 1.00 90.69 85 VAL A O 1
ATOM 639 N N . MET A 1 86 ? -2.787 2.114 -5.074 1.00 92.56 86 MET A N 1
ATOM 640 C CA . MET A 1 86 ? -3.800 2.755 -4.232 1.00 92.56 86 MET A CA 1
ATOM 641 C C . MET A 1 86 ? -5.175 2.092 -4.349 1.00 92.56 86 MET A C 1
ATOM 643 O O . MET A 1 86 ? -5.873 1.951 -3.344 1.00 92.56 86 MET A O 1
ATOM 647 N N . GLU A 1 87 ? -5.567 1.671 -5.552 1.00 94.12 87 GLU A N 1
ATOM 648 C CA . GLU A 1 87 ? -6.800 0.913 -5.777 1.00 94.12 87 GLU A CA 1
ATOM 649 C C . GLU A 1 87 ? -6.786 -0.408 -4.996 1.00 94.12 87 GLU A C 1
ATOM 651 O O . GLU A 1 87 ? -7.750 -0.730 -4.302 1.00 94.12 87 GLU A O 1
ATOM 656 N N . LEU A 1 88 ? -5.677 -1.150 -5.055 1.00 91.25 88 LEU A N 1
ATOM 657 C CA . LEU A 1 88 ? -5.521 -2.420 -4.346 1.00 91.25 88 LEU A CA 1
ATOM 658 C C . LEU A 1 88 ? -5.459 -2.226 -2.828 1.00 91.25 88 LEU A C 1
ATOM 660 O O . LEU A 1 88 ? -6.113 -2.967 -2.087 1.00 91.25 88 LEU A O 1
ATOM 664 N N . PHE A 1 89 ? -4.727 -1.209 -2.368 1.00 90.44 89 PHE A N 1
ATOM 665 C CA . PHE A 1 89 ? -4.585 -0.874 -0.951 1.00 90.44 89 PHE A CA 1
ATOM 666 C C . PHE A 1 89 ? -5.921 -0.459 -0.318 1.00 90.44 89 PHE A C 1
ATOM 668 O O . PHE A 1 89 ? -6.187 -0.766 0.839 1.00 90.44 89 PHE A O 1
ATOM 675 N N . PHE A 1 90 ? -6.805 0.187 -1.083 1.00 90.81 90 PHE A N 1
ATOM 676 C CA . PHE A 1 90 ? -8.150 0.561 -0.634 1.00 90.81 90 PHE A CA 1
ATOM 677 C C . PHE A 1 90 ? -9.266 -0.322 -1.193 1.00 90.81 90 PHE A C 1
ATOM 679 O O . PHE A 1 90 ? -10.434 0.078 -1.188 1.00 90.81 90 PHE A O 1
ATOM 686 N N . SER A 1 91 ? -8.928 -1.525 -1.652 1.00 92.44 91 SER A N 1
ATOM 687 C CA . SER A 1 91 ? -9.923 -2.506 -2.068 1.00 92.44 91 SER A CA 1
ATOM 688 C C . SER A 1 91 ? -10.839 -2.887 -0.902 1.00 92.44 91 SER A C 1
ATOM 690 O O . SER A 1 91 ? -10.446 -2.837 0.266 1.00 92.44 91 SER A O 1
ATOM 692 N N . THR A 1 92 ? -12.070 -3.301 -1.215 1.00 92.69 92 THR A N 1
ATOM 693 C CA . THR A 1 92 ? -13.035 -3.775 -0.209 1.00 92.69 92 THR A CA 1
ATOM 694 C C . THR A 1 92 ? -12.448 -4.880 0.662 1.00 92.69 92 THR A C 1
ATOM 696 O O . THR A 1 92 ? -12.621 -4.867 1.872 1.00 92.69 92 THR A O 1
ATOM 699 N N . GLU A 1 93 ? -11.690 -5.791 0.059 1.00 90.94 93 GLU A N 1
ATOM 700 C CA . GLU A 1 93 ? -11.042 -6.879 0.781 1.00 90.94 93 GLU A CA 1
ATOM 701 C C . GLU A 1 93 ? -9.978 -6.368 1.760 1.00 90.94 93 GLU A C 1
ATOM 703 O O . GLU A 1 93 ? -9.976 -6.762 2.922 1.00 90.94 93 GLU A O 1
ATOM 708 N N . MET A 1 94 ? -9.099 -5.456 1.330 1.00 89.56 94 MET A N 1
ATOM 709 C CA . MET A 1 94 ? -8.078 -4.880 2.211 1.00 89.56 94 MET A CA 1
ATOM 710 C C . MET A 1 94 ? -8.710 -4.101 3.368 1.00 89.56 94 MET A C 1
ATOM 712 O O . MET A 1 94 ? -8.285 -4.218 4.518 1.00 89.56 94 MET A O 1
ATOM 716 N N . ARG A 1 95 ? -9.778 -3.359 3.071 1.00 91.19 95 ARG A N 1
ATOM 717 C CA . ARG A 1 95 ? -10.597 -2.680 4.070 1.00 91.19 95 ARG A CA 1
ATOM 718 C C . ARG A 1 95 ? -11.183 -3.664 5.081 1.00 91.19 95 ARG A C 1
ATOM 720 O O . ARG A 1 95 ? -11.019 -3.441 6.273 1.00 91.19 95 ARG A O 1
ATOM 727 N N . ASP A 1 96 ? -11.832 -4.737 4.632 1.00 92.06 96 ASP A N 1
ATOM 728 C CA . ASP A 1 96 ? -12.430 -5.739 5.524 1.00 92.06 96 ASP A CA 1
ATOM 729 C C . ASP A 1 96 ? -11.381 -6.363 6.453 1.00 92.06 96 ASP A C 1
ATOM 731 O O . ASP A 1 96 ? -11.636 -6.576 7.639 1.00 92.06 96 ASP A O 1
ATOM 735 N N . ARG A 1 97 ? -10.171 -6.614 5.938 1.00 91.00 97 ARG A N 1
ATOM 736 C CA . ARG A 1 97 ? -9.052 -7.115 6.748 1.00 91.00 97 ARG A CA 1
ATOM 737 C C . ARG A 1 97 ? -8.581 -6.085 7.767 1.00 91.00 97 ARG A C 1
ATOM 739 O O . ARG A 1 97 ? -8.347 -6.450 8.914 1.00 91.00 97 ARG A O 1
ATOM 746 N N . MET A 1 98 ? -8.486 -4.814 7.384 1.00 90.56 98 MET A N 1
ATOM 747 C CA . MET A 1 98 ? -8.126 -3.739 8.308 1.00 90.56 98 MET A CA 1
ATOM 748 C C . MET A 1 98 ? -9.169 -3.562 9.413 1.00 90.56 98 MET A C 1
ATOM 750 O O . MET A 1 98 ? -8.815 -3.480 10.583 1.00 90.56 98 MET A O 1
ATOM 754 N N . GLU A 1 99 ? -10.455 -3.559 9.058 1.00 92.50 99 GLU A N 1
ATOM 755 C CA . GLU A 1 99 ? -11.557 -3.512 10.023 1.00 92.50 99 GLU A CA 1
ATOM 756 C C . GLU A 1 99 ? -11.461 -4.679 11.013 1.00 92.50 99 GLU A C 1
ATOM 758 O O . GLU A 1 99 ? -11.581 -4.477 12.219 1.00 92.50 99 GLU A O 1
ATOM 763 N N . GLN A 1 100 ? -11.161 -5.885 10.526 1.00 92.94 100 GLN A N 1
ATOM 764 C CA . GLN A 1 100 ? -10.983 -7.054 11.381 1.00 92.94 100 GLN A CA 1
ATOM 765 C C . GLN A 1 100 ? -9.772 -6.934 12.317 1.00 92.94 100 GLN A C 1
ATOM 767 O O . GLN A 1 100 ? -9.858 -7.368 13.464 1.00 92.94 100 GLN A O 1
ATOM 772 N N . ILE A 1 101 ? -8.659 -6.358 11.851 1.00 91.94 101 ILE A N 1
ATOM 773 C CA . ILE A 1 101 ? -7.476 -6.094 12.685 1.00 91.94 101 ILE A CA 1
ATOM 774 C C . ILE A 1 101 ? -7.823 -5.089 13.784 1.00 91.94 101 ILE A C 1
ATOM 776 O O . ILE A 1 101 ? -7.483 -5.314 14.942 1.00 91.94 101 ILE A O 1
ATOM 780 N N . LEU A 1 102 ? -8.531 -4.012 13.440 1.00 92.12 102 LEU A N 1
ATOM 781 C CA . LEU A 1 102 ? -8.948 -2.995 14.402 1.00 92.12 102 LEU A CA 1
ATOM 782 C C . LEU A 1 102 ? -9.846 -3.588 15.495 1.00 92.12 102 LEU A C 1
ATOM 784 O O . LEU A 1 102 ? -9.580 -3.347 16.666 1.00 92.12 102 LEU A O 1
ATOM 788 N N . VAL A 1 103 ? -10.834 -4.413 15.131 1.00 93.25 103 VAL A N 1
ATOM 789 C CA . VAL A 1 103 ? -11.706 -5.116 16.096 1.00 93.25 103 VAL A CA 1
ATOM 790 C C . VAL A 1 103 ? -10.938 -6.153 16.928 1.00 93.25 103 VAL A C 1
ATOM 792 O O . VAL A 1 103 ? -11.252 -6.375 18.089 1.00 93.25 103 VAL A O 1
ATOM 795 N N . ASP A 1 104 ? -9.919 -6.803 16.361 1.00 92.38 104 ASP A N 1
ATOM 796 C CA . ASP A 1 104 ? -9.096 -7.777 17.092 1.00 92.38 104 ASP A CA 1
ATOM 797 C C . ASP A 1 104 ? -8.148 -7.097 18.100 1.00 92.38 104 ASP A C 1
ATOM 799 O O . ASP A 1 104 ? -7.756 -7.707 19.097 1.00 92.38 104 ASP A O 1
ATOM 803 N N . VAL A 1 105 ? -7.732 -5.853 17.848 1.00 91.81 105 VAL A N 1
ATOM 804 C CA . VAL A 1 105 ? -6.743 -5.143 18.676 1.00 91.81 105 VAL A CA 1
ATOM 805 C C . VAL A 1 105 ? -7.387 -4.202 19.693 1.00 91.81 105 VAL A C 1
ATOM 807 O O . VAL A 1 105 ? -6.924 -4.155 20.835 1.00 91.81 105 VAL A O 1
ATOM 810 N N . PHE A 1 106 ? -8.409 -3.449 19.294 1.00 91.25 106 PHE A N 1
ATOM 811 C CA . PHE A 1 106 ? -9.011 -2.389 20.098 1.00 91.25 106 PHE A CA 1
ATOM 812 C C . PHE A 1 106 ? -10.389 -2.782 20.625 1.00 91.25 106 PHE A C 1
ATOM 814 O O . PHE A 1 106 ? -11.152 -3.463 19.944 1.00 91.25 106 PHE A O 1
ATOM 821 N N . ASP A 1 107 ? -10.720 -2.304 21.822 1.00 92.31 107 ASP A N 1
ATOM 822 C CA . ASP A 1 107 ? -12.083 -2.376 22.347 1.00 92.31 107 ASP A CA 1
ATOM 823 C C . ASP A 1 107 ? -12.998 -1.294 21.736 1.00 92.31 107 ASP A C 1
ATOM 825 O O . ASP A 1 107 ? -12.559 -0.388 21.019 1.00 92.31 107 ASP A O 1
ATOM 829 N N . ALA A 1 108 ? -14.299 -1.382 22.019 1.00 92.00 108 ALA A N 1
ATOM 830 C CA . ALA A 1 108 ? -15.297 -0.460 21.482 1.00 92.00 108 ALA A CA 1
ATOM 831 C C . ALA A 1 108 ? -15.049 1.018 21.856 1.00 92.00 108 ALA A C 1
ATOM 833 O O . ALA A 1 108 ? -15.308 1.902 21.035 1.00 92.00 108 ALA A O 1
ATOM 834 N N . ASP A 1 109 ? -14.526 1.307 23.052 1.00 93.31 109 ASP A N 1
ATOM 835 C CA . ASP A 1 109 ? -14.271 2.681 23.500 1.00 93.31 109 ASP A CA 1
ATOM 836 C C . ASP A 1 109 ? -13.063 3.280 22.767 1.00 93.31 109 ASP A C 1
ATOM 838 O O . ASP A 1 109 ? -13.112 4.419 22.293 1.00 93.31 109 ASP A O 1
ATOM 842 N N . GLN A 1 110 ? -12.000 2.494 22.592 1.00 93.56 110 GLN A N 1
ATOM 843 C CA . GLN A 1 110 ? -10.836 2.855 21.784 1.00 93.56 110 GLN A CA 1
ATOM 844 C C . GLN A 1 110 ? -11.224 3.075 20.313 1.00 93.56 110 GLN A C 1
ATOM 846 O O . GLN A 1 110 ? -10.829 4.076 19.708 1.00 93.56 110 GLN A O 1
ATOM 851 N N . LEU A 1 111 ? -12.046 2.190 19.737 1.00 93.31 111 LEU A N 1
ATOM 852 C CA . LEU A 1 111 ? -12.543 2.341 18.365 1.00 93.31 111 LEU A CA 1
ATOM 853 C C . LEU A 1 111 ? -13.403 3.597 18.200 1.00 93.31 111 LEU A C 1
ATOM 855 O O . LEU A 1 111 ? -13.316 4.265 17.169 1.00 93.31 111 LEU A O 1
ATOM 859 N N . LYS A 1 112 ? -14.196 3.954 19.214 1.00 93.62 112 LYS A N 1
ATOM 860 C CA . LYS A 1 112 ? -14.974 5.194 19.222 1.00 93.62 112 LYS A CA 1
ATOM 861 C C . LYS A 1 112 ? -14.077 6.431 19.220 1.00 93.62 112 LYS A C 1
ATOM 863 O O . LYS A 1 112 ? -14.283 7.312 18.391 1.00 93.62 112 LYS A O 1
ATOM 868 N N . ILE A 1 113 ? -13.051 6.471 20.074 1.00 92.00 113 ILE A N 1
ATOM 869 C CA . ILE A 1 113 ? -12.068 7.569 20.086 1.00 92.00 113 ILE A CA 1
ATOM 870 C C . ILE A 1 113 ? -11.419 7.720 18.703 1.00 92.00 113 ILE A C 1
ATOM 872 O O . ILE A 1 113 ? -11.346 8.830 18.178 1.00 92.00 113 ILE A O 1
ATOM 876 N N . ALA A 1 114 ? -11.001 6.610 18.089 1.00 90.88 114 ALA A N 1
ATOM 877 C CA . ALA A 1 114 ? -10.400 6.619 16.757 1.00 90.88 114 ALA A CA 1
ATOM 878 C C . ALA A 1 114 ? -11.381 7.091 15.665 1.00 90.88 114 ALA A C 1
ATOM 880 O O . ALA A 1 114 ? -11.008 7.877 14.792 1.00 90.88 114 ALA A O 1
ATOM 881 N N . ALA A 1 115 ? -12.644 6.654 15.720 1.00 92.25 115 ALA A N 1
ATOM 882 C CA . ALA A 1 115 ? -13.700 7.083 14.801 1.00 92.25 115 ALA A CA 1
ATOM 883 C C . ALA A 1 115 ? -13.990 8.590 14.902 1.00 92.25 115 ALA A C 1
ATOM 885 O O . ALA A 1 115 ? -14.193 9.248 13.879 1.00 92.25 115 ALA A O 1
ATOM 886 N N . ASP A 1 116 ? -13.919 9.147 16.113 1.00 93.25 116 ASP A N 1
ATOM 887 C CA . ASP A 1 116 ? -14.062 10.581 16.378 1.00 93.25 116 ASP A CA 1
ATOM 888 C C . ASP A 1 116 ? -12.805 11.392 15.975 1.00 93.25 116 ASP A C 1
ATOM 890 O O . ASP A 1 116 ? -12.821 12.626 15.962 1.00 93.25 116 ASP A O 1
ATOM 894 N N . GLY A 1 117 ? -11.719 10.718 15.572 1.00 86.50 117 GLY A N 1
ATOM 895 C CA . GLY A 1 117 ? -10.458 11.324 15.135 1.00 86.50 117 GLY A CA 1
ATOM 896 C C . GLY A 1 117 ? -9.462 11.604 16.262 1.00 86.50 117 GLY A C 1
ATOM 897 O O . GLY A 1 117 ? -8.520 12.370 16.055 1.00 86.50 117 GLY A O 1
ATOM 898 N N . GLY A 1 118 ? -9.678 11.020 17.440 1.00 88.38 118 GLY A N 1
ATOM 899 C CA . GLY A 1 118 ? -8.719 11.012 18.538 1.00 88.38 118 GLY A CA 1
ATOM 900 C C . GLY A 1 118 ? -7.669 9.907 18.397 1.00 88.38 118 GLY A C 1
ATOM 901 O O . GLY A 1 118 ? -7.783 9.018 17.555 1.00 88.38 118 GLY A O 1
ATOM 902 N N . ASP A 1 119 ? -6.652 9.966 19.254 1.00 87.88 119 ASP A N 1
ATOM 903 C CA . ASP A 1 119 ? -5.626 8.928 19.379 1.00 87.88 119 ASP A CA 1
ATOM 904 C C . ASP A 1 119 ? -6.009 7.979 20.529 1.00 87.88 119 ASP A C 1
ATOM 906 O O . ASP A 1 119 ? -5.994 8.402 21.693 1.00 87.88 119 ASP A O 1
ATOM 910 N N . PRO A 1 120 ? -6.453 6.739 20.247 1.00 88.56 120 PRO A N 1
ATOM 911 C CA . PRO A 1 120 ? -6.870 5.820 21.294 1.00 88.56 120 PRO A CA 1
ATOM 912 C C . PRO A 1 120 ? -5.662 5.394 22.143 1.00 88.56 120 PRO A C 1
ATOM 914 O O . PRO A 1 120 ? -4.633 4.987 21.598 1.00 88.56 120 PRO A O 1
ATOM 917 N N . PRO A 1 121 ? -5.767 5.420 23.485 1.00 87.81 121 PRO A N 1
ATOM 918 C CA . PRO A 1 121 ? -4.686 4.939 24.337 1.00 87.81 121 PRO A CA 1
ATOM 919 C C . PRO A 1 121 ? -4.449 3.457 24.047 1.00 87.81 121 PRO A C 1
ATOM 921 O O . PRO A 1 121 ? -5.400 2.688 24.079 1.00 87.81 121 PRO A O 1
ATOM 924 N N . SER A 1 122 ? -3.211 3.041 23.782 1.00 89.31 122 SER A N 1
ATOM 925 C CA . SER A 1 122 ? -2.878 1.642 23.486 1.00 89.31 122 SER A CA 1
ATOM 926 C C . SER A 1 122 ? -1.919 1.059 24.519 1.00 89.31 122 SER A C 1
ATOM 928 O O . SER A 1 122 ? -1.042 1.747 25.047 1.00 89.31 122 SER A O 1
ATOM 930 N N . THR A 1 123 ? -2.093 -0.224 24.834 1.00 92.69 123 THR A N 1
ATOM 931 C CA . THR A 1 123 ? -1.132 -0.960 25.665 1.00 92.69 123 THR A CA 1
ATOM 932 C C . THR A 1 123 ? 0.031 -1.481 24.813 1.00 92.69 123 THR A C 1
ATOM 934 O O . THR A 1 123 ? -0.148 -1.724 23.618 1.00 92.69 123 THR A O 1
ATOM 937 N N . PRO A 1 124 ? 1.211 -1.759 25.403 1.00 94.50 124 PRO A N 1
ATOM 938 C CA . PRO A 1 124 ? 2.324 -2.367 24.667 1.00 94.50 124 PRO A CA 1
ATOM 939 C C . PRO A 1 124 ? 1.962 -3.694 23.979 1.00 94.50 124 PRO A C 1
ATOM 941 O O . PRO A 1 124 ? 2.505 -4.029 22.927 1.00 94.50 124 PRO A O 1
ATOM 944 N N . GLU A 1 125 ? 1.036 -4.461 24.558 1.00 93.56 125 GLU A N 1
ATOM 945 C CA . GLU A 1 125 ? 0.524 -5.690 23.955 1.00 93.56 125 GLU A CA 1
ATOM 946 C C . GLU A 1 125 ? -0.323 -5.411 22.712 1.00 93.56 125 GLU A C 1
ATOM 948 O O . GLU A 1 125 ? -0.114 -6.058 21.687 1.00 93.56 125 GLU A O 1
ATOM 953 N N . GLN A 1 126 ? -1.209 -4.413 22.766 1.00 92.19 126 GLN A N 1
ATOM 954 C CA . GLN A 1 126 ? -1.990 -3.978 21.608 1.00 92.19 126 GLN A CA 1
ATOM 955 C C . GLN A 1 126 ? -1.087 -3.439 20.496 1.00 92.19 126 GLN A C 1
ATOM 957 O O . GLN A 1 126 ? -1.266 -3.813 19.341 1.00 92.19 126 GLN A O 1
ATOM 962 N N . THR A 1 127 ? -0.071 -2.634 20.829 1.00 89.94 127 THR A N 1
ATOM 963 C CA . THR A 1 127 ? 0.911 -2.137 19.851 1.00 89.94 127 THR A CA 1
ATOM 964 C C . THR A 1 127 ? 1.647 -3.284 19.159 1.00 89.94 127 THR A C 1
ATOM 966 O O . THR A 1 127 ? 1.779 -3.286 17.936 1.00 89.94 127 THR A O 1
ATOM 969 N N . ARG A 1 128 ? 2.091 -4.291 19.921 1.00 93.44 128 ARG A N 1
ATOM 970 C CA . ARG A 1 128 ? 2.757 -5.480 19.372 1.00 93.44 128 ARG A CA 1
ATOM 971 C C . ARG A 1 128 ? 1.825 -6.286 18.469 1.00 93.44 128 ARG A C 1
ATOM 973 O O . ARG A 1 128 ? 2.200 -6.594 17.343 1.00 93.44 128 ARG A O 1
ATOM 980 N N . LYS A 1 129 ? 0.602 -6.567 18.928 1.00 92.69 129 LYS A N 1
ATOM 981 C CA . LYS A 1 129 ? -0.408 -7.298 18.150 1.00 92.69 129 LYS A CA 1
ATOM 982 C C . LYS A 1 129 ? -0.739 -6.570 16.848 1.00 92.69 129 LYS A C 1
ATOM 984 O O . LYS A 1 129 ? -0.822 -7.194 15.796 1.00 92.69 129 LYS A O 1
ATOM 989 N N . MET A 1 130 ? -0.878 -5.248 16.908 1.00 89.88 130 MET A N 1
ATOM 990 C CA . MET A 1 130 ? -1.087 -4.405 15.737 1.00 89.88 130 MET A CA 1
ATOM 991 C C . MET A 1 130 ? 0.073 -4.539 14.741 1.00 89.88 130 MET A C 1
ATOM 993 O O . MET A 1 130 ? -0.168 -4.783 13.562 1.00 89.88 130 MET A O 1
ATOM 997 N N . GLY A 1 131 ? 1.322 -4.463 15.214 1.00 87.44 131 GLY A N 1
ATOM 998 C CA . GLY A 1 131 ? 2.518 -4.671 14.389 1.00 87.44 131 GLY A CA 1
ATOM 999 C C . GLY A 1 131 ? 2.537 -6.033 13.688 1.00 87.44 131 GLY A C 1
ATOM 1000 O O . GLY A 1 131 ? 2.644 -6.086 12.467 1.00 87.44 131 GLY A O 1
ATOM 1001 N N . GLU A 1 132 ? 2.332 -7.124 14.433 1.00 92.00 132 GLU A N 1
ATOM 1002 C CA . GLU A 1 132 ? 2.286 -8.491 13.884 1.00 92.00 132 GLU A CA 1
ATOM 1003 C C . GLU A 1 132 ? 1.191 -8.650 12.809 1.00 92.00 132 GLU A C 1
ATOM 1005 O O . GLU A 1 132 ? 1.400 -9.279 11.768 1.00 92.00 132 GLU A O 1
ATOM 1010 N N . ARG A 1 133 ? 0.012 -8.052 13.030 1.00 91.12 133 ARG A N 1
ATOM 1011 C CA . ARG A 1 133 ? -1.092 -8.064 12.059 1.00 91.12 133 ARG A CA 1
ATOM 1012 C C . ARG A 1 133 ? -0.786 -7.235 10.813 1.00 91.12 133 ARG A C 1
ATOM 1014 O O . ARG A 1 133 ? -1.125 -7.664 9.710 1.00 91.12 133 ARG A O 1
ATOM 1021 N N . PHE A 1 134 ? -0.141 -6.081 10.966 1.00 85.88 134 PHE A N 1
ATOM 1022 C CA . PHE A 1 134 ? 0.280 -5.253 9.837 1.00 85.88 134 PHE A CA 1
ATOM 1023 C C . PHE A 1 134 ? 1.374 -5.915 9.001 1.00 85.88 134 PHE A C 1
ATOM 1025 O O . PHE A 1 134 ? 1.332 -5.802 7.779 1.00 85.88 134 PHE A O 1
ATOM 1032 N N . GLU A 1 135 ? 2.316 -6.632 9.615 1.00 86.31 135 GLU A N 1
ATOM 1033 C CA . GLU A 1 135 ? 3.330 -7.399 8.882 1.00 86.31 135 GLU A CA 1
ATOM 1034 C C . GLU A 1 135 ? 2.685 -8.469 7.993 1.00 86.31 135 GLU A C 1
ATOM 1036 O O . GLU A 1 135 ? 2.999 -8.556 6.805 1.00 86.31 135 GLU A O 1
ATOM 1041 N N . GLN A 1 136 ? 1.721 -9.222 8.534 1.00 87.31 136 GLN A N 1
ATOM 1042 C CA . GLN A 1 136 ? 0.946 -10.205 7.766 1.00 87.31 136 GLN A CA 1
ATOM 1043 C C . GLN A 1 136 ? 0.188 -9.538 6.612 1.00 87.31 136 GLN A C 1
ATOM 1045 O O . GLN A 1 136 ? 0.267 -9.979 5.466 1.00 87.31 136 GLN A O 1
ATOM 1050 N N . LEU A 1 137 ? -0.504 -8.434 6.899 1.00 87.62 137 LEU A N 1
ATOM 1051 C CA . LEU A 1 137 ? -1.258 -7.688 5.897 1.00 87.62 137 LEU A CA 1
ATOM 1052 C C . LEU A 1 137 ? -0.358 -7.139 4.780 1.00 87.62 137 LEU A C 1
ATOM 1054 O O . LEU A 1 137 ? -0.737 -7.178 3.610 1.00 87.62 137 LEU A O 1
ATOM 1058 N N . SER A 1 138 ? 0.828 -6.646 5.141 1.00 84.38 138 SER A N 1
ATOM 1059 C CA . SER A 1 138 ? 1.835 -6.132 4.213 1.00 84.38 138 SER A CA 1
ATOM 1060 C C . SER A 1 138 ? 2.354 -7.233 3.290 1.00 84.38 138 SER A C 1
ATOM 1062 O O . SER A 1 138 ? 2.386 -7.041 2.074 1.00 84.38 138 SER A O 1
ATOM 1064 N N . ALA A 1 139 ? 2.679 -8.411 3.834 1.00 87.25 139 ALA A N 1
ATOM 1065 C CA . ALA A 1 139 ? 3.117 -9.559 3.043 1.00 87.25 139 ALA A CA 1
ATOM 1066 C C . ALA A 1 139 ? 2.044 -9.997 2.030 1.00 87.25 139 ALA A C 1
ATOM 1068 O O . ALA A 1 139 ? 2.334 -10.173 0.845 1.00 87.25 139 ALA A O 1
ATOM 1069 N N . ASP A 1 140 ? 0.786 -10.086 2.465 1.00 88.12 140 ASP A N 1
ATOM 1070 C CA . ASP A 1 140 ? -0.325 -10.450 1.582 1.00 88.12 140 ASP A CA 1
ATOM 1071 C C . ASP A 1 140 ? -0.583 -9.384 0.509 1.00 88.12 140 ASP A C 1
ATOM 1073 O O . ASP A 1 140 ? -0.887 -9.700 -0.644 1.00 88.12 140 ASP A O 1
ATOM 1077 N N . PHE A 1 141 ? -0.440 -8.104 0.865 1.00 88.94 141 PHE A N 1
ATOM 1078 C CA . PHE A 1 141 ? -0.551 -7.005 -0.086 1.00 88.94 141 PHE A CA 1
ATOM 1079 C C . PHE A 1 141 ? 0.551 -7.061 -1.147 1.00 88.94 141 PHE A C 1
ATOM 1081 O O . PHE A 1 141 ? 0.257 -6.939 -2.336 1.00 88.94 141 PHE A O 1
ATOM 1088 N N . GLN A 1 142 ? 1.801 -7.306 -0.747 1.00 86.44 142 GLN A N 1
ATOM 1089 C CA . GLN A 1 142 ? 2.925 -7.481 -1.669 1.00 86.44 142 GLN A CA 1
ATOM 1090 C C . GLN A 1 142 ? 2.715 -8.679 -2.597 1.00 86.44 142 GLN A C 1
ATOM 1092 O O . GLN A 1 142 ? 2.926 -8.568 -3.806 1.00 86.44 142 GLN A O 1
ATOM 1097 N N . GLN A 1 143 ? 2.237 -9.805 -2.062 1.00 87.94 143 GLN A N 1
ATOM 1098 C CA . GLN A 1 143 ? 1.900 -10.972 -2.870 1.00 87.94 143 GLN A CA 1
ATOM 1099 C C . GLN A 1 143 ? 0.810 -10.642 -3.896 1.00 87.94 143 GLN A C 1
ATOM 1101 O O . GLN A 1 143 ? 0.919 -11.032 -5.059 1.00 87.94 143 GLN A O 1
ATOM 1106 N N . ARG A 1 144 ? -0.217 -9.884 -3.500 1.00 87.88 144 ARG A N 1
ATOM 1107 C CA . ARG A 1 144 ? -1.277 -9.452 -4.414 1.00 87.88 144 ARG A CA 1
ATOM 1108 C C . ARG A 1 144 ? -0.766 -8.491 -5.480 1.00 87.88 144 ARG A C 1
ATOM 1110 O O . ARG A 1 144 ? -1.137 -8.646 -6.637 1.00 87.88 144 ARG A O 1
ATOM 1117 N N . LEU A 1 145 ? 0.089 -7.536 -5.119 1.00 88.25 145 LEU A N 1
ATOM 1118 C CA . LEU A 1 145 ? 0.727 -6.635 -6.081 1.00 88.25 145 LEU A CA 1
ATOM 1119 C C . LEU A 1 145 ? 1.504 -7.417 -7.144 1.00 88.25 145 LEU A C 1
ATOM 1121 O O . LEU A 1 145 ? 1.351 -7.142 -8.330 1.00 88.25 145 LEU A O 1
ATOM 1125 N N . ALA A 1 146 ? 2.272 -8.426 -6.728 1.00 86.06 146 ALA A N 1
ATOM 1126 C CA . ALA A 1 146 ? 3.036 -9.285 -7.633 1.00 86.06 146 ALA A CA 1
ATOM 1127 C C . ALA A 1 146 ? 2.153 -10.175 -8.531 1.00 86.06 146 ALA A C 1
ATOM 1129 O O . ALA A 1 146 ? 2.613 -10.662 -9.563 1.00 86.06 146 ALA A O 1
ATOM 1130 N N . GLN A 1 147 ? 0.897 -10.407 -8.144 1.00 89.44 147 GLN A N 1
ATOM 1131 C CA . GLN A 1 147 ? -0.057 -11.233 -8.888 1.00 89.44 147 GLN A CA 1
ATOM 1132 C C . GLN A 1 147 ? -1.077 -10.414 -9.691 1.00 89.44 147 GLN A C 1
ATOM 1134 O O . GLN A 1 147 ? -1.769 -10.987 -10.533 1.00 89.44 147 GLN A O 1
ATOM 1139 N N . ASP A 1 148 ? -1.194 -9.099 -9.465 1.00 93.00 148 ASP A N 1
ATOM 1140 C CA . ASP A 1 148 ? -2.139 -8.263 -10.205 1.00 93.00 148 ASP A CA 1
ATOM 1141 C C . ASP A 1 148 ? -1.627 -8.055 -11.646 1.00 93.00 148 ASP A C 1
ATOM 1143 O O . ASP A 1 148 ? -0.580 -7.433 -11.866 1.00 93.00 148 ASP A O 1
ATOM 1147 N N . PRO A 1 149 ? -2.360 -8.543 -12.665 1.00 93.81 149 PRO A N 1
ATOM 1148 C CA . PRO A 1 149 ? -1.898 -8.497 -14.048 1.00 93.81 149 PRO A CA 1
ATOM 1149 C C . PRO 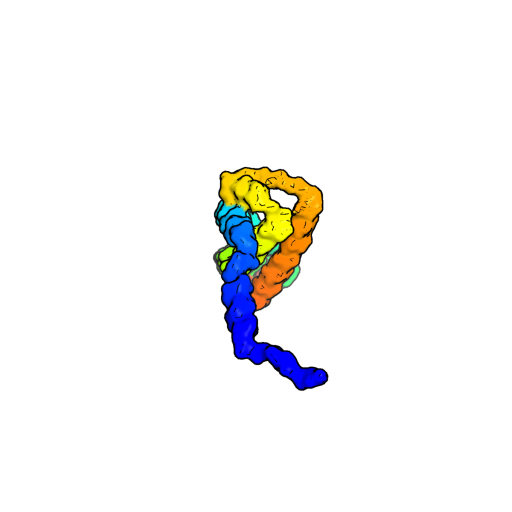A 1 149 ? -1.775 -7.067 -14.586 1.00 93.81 149 PRO A C 1
ATOM 1151 O O . PRO A 1 149 ? -1.015 -6.835 -15.525 1.00 93.81 149 PRO A O 1
ATOM 1154 N N . ARG A 1 150 ? -2.498 -6.095 -14.016 1.00 95.69 150 ARG A N 1
ATOM 1155 C CA . ARG A 1 150 ? -2.419 -4.685 -14.419 1.00 95.69 150 ARG A CA 1
ATOM 1156 C C . ARG A 1 150 ? -1.137 -4.058 -13.894 1.00 95.69 150 ARG A C 1
ATOM 1158 O O . ARG A 1 150 ? -0.470 -3.354 -14.647 1.00 95.69 150 ARG A O 1
ATOM 1165 N N . VAL A 1 151 ? -0.767 -4.360 -12.649 1.00 90.56 151 VAL A N 1
ATOM 1166 C CA . VAL A 1 151 ? 0.508 -3.921 -12.061 1.00 90.56 151 VAL A CA 1
ATOM 1167 C C . VAL A 1 151 ? 1.674 -4.513 -12.851 1.00 90.56 151 VAL A C 1
ATOM 1169 O O . VAL A 1 151 ? 2.544 -3.774 -13.311 1.00 90.56 151 VAL A O 1
ATOM 1172 N N . MET A 1 152 ? 1.644 -5.822 -13.115 1.00 89.88 152 MET A N 1
ATOM 1173 C CA . MET A 1 152 ? 2.681 -6.495 -13.906 1.00 89.88 152 MET A CA 1
ATOM 1174 C C . MET A 1 152 ? 2.788 -5.948 -15.332 1.00 89.88 152 MET A C 1
ATOM 1176 O O . MET A 1 152 ? 3.892 -5.776 -15.848 1.00 89.88 152 MET A O 1
ATOM 1180 N N . LYS A 1 153 ? 1.654 -5.621 -15.962 1.00 94.38 153 LYS A N 1
ATOM 1181 C CA . LYS A 1 153 ? 1.629 -4.977 -17.278 1.00 94.38 153 LYS A CA 1
ATOM 1182 C C . LYS A 1 153 ? 2.313 -3.609 -17.250 1.00 94.38 153 LYS A C 1
ATOM 1184 O O . LYS A 1 153 ? 3.156 -3.358 -18.104 1.00 94.38 153 LYS A O 1
ATOM 1189 N N . VAL A 1 154 ? 1.990 -2.753 -16.278 1.00 92.12 154 VAL A N 1
ATOM 1190 C CA . VAL A 1 154 ? 2.623 -1.430 -16.142 1.00 92.12 154 VAL A CA 1
ATOM 1191 C C . VAL A 1 154 ? 4.132 -1.559 -15.938 1.00 92.12 154 VAL A C 1
ATOM 1193 O O . VAL A 1 154 ? 4.895 -0.849 -16.588 1.00 92.12 154 VAL A O 1
ATOM 1196 N N . ILE A 1 155 ? 4.577 -2.492 -15.091 1.00 89.00 155 ILE A N 1
ATOM 1197 C CA . ILE A 1 155 ? 6.008 -2.746 -14.870 1.00 89.00 155 ILE A CA 1
ATOM 1198 C C . ILE A 1 155 ? 6.690 -3.174 -16.175 1.00 89.00 155 ILE A C 1
ATOM 1200 O O . ILE A 1 155 ? 7.726 -2.619 -16.539 1.00 89.00 155 ILE A O 1
ATOM 1204 N N . ALA A 1 156 ? 6.097 -4.119 -16.907 1.00 90.94 156 ALA A N 1
ATOM 1205 C CA . ALA A 1 156 ? 6.647 -4.601 -18.170 1.00 90.94 156 ALA A CA 1
ATOM 1206 C C . ALA A 1 156 ? 6.701 -3.500 -19.245 1.00 90.94 156 ALA A C 1
ATOM 1208 O O . ALA A 1 156 ? 7.703 -3.366 -19.946 1.00 90.94 156 ALA A O 1
ATOM 1209 N N . GLU A 1 157 ? 5.651 -2.688 -19.370 1.00 93.56 157 GLU A N 1
ATOM 1210 C CA . GLU A 1 157 ? 5.610 -1.578 -20.326 1.00 93.56 157 GLU A CA 1
ATOM 1211 C C . GLU A 1 157 ? 6.643 -0.495 -19.995 1.00 93.56 157 GLU A C 1
ATOM 1213 O O . GLU A 1 157 ? 7.334 -0.016 -20.897 1.00 93.56 157 GLU A O 1
ATOM 1218 N N . SER A 1 158 ? 6.804 -0.147 -18.716 1.00 89.81 158 SER A N 1
ATOM 1219 C CA . SER A 1 158 ? 7.843 0.783 -18.261 1.00 89.81 158 SER A CA 1
ATOM 1220 C C . SER A 1 158 ? 9.248 0.226 -18.516 1.00 89.81 158 SER A C 1
ATOM 1222 O O . SER A 1 158 ? 10.108 0.944 -19.025 1.00 89.81 158 SER A O 1
ATOM 1224 N N . ALA A 1 159 ? 9.464 -1.075 -18.291 1.00 88.31 159 ALA A N 1
ATOM 1225 C CA . ALA A 1 159 ? 10.726 -1.744 -18.610 1.00 88.31 159 ALA A CA 1
ATOM 1226 C C . ALA A 1 159 ? 11.065 -1.691 -20.100 1.00 88.31 159 ALA A C 1
ATOM 1228 O O . ALA A 1 159 ? 12.196 -1.367 -20.463 1.00 88.31 159 ALA A O 1
ATOM 1229 N N . LEU A 1 160 ? 10.090 -1.949 -20.972 1.00 89.44 160 LEU A N 1
ATOM 1230 C CA . LEU A 1 160 ? 10.284 -1.871 -22.420 1.00 89.44 160 LEU A CA 1
ATOM 1231 C C . LEU A 1 160 ? 10.655 -0.452 -22.870 1.00 89.44 160 LEU A C 1
ATOM 1233 O O . LEU A 1 160 ? 11.568 -0.287 -23.684 1.00 89.44 160 LEU A O 1
ATOM 1237 N N . ARG A 1 161 ? 9.989 0.576 -22.324 1.00 89.44 161 ARG A N 1
ATOM 1238 C CA . ARG A 1 161 ? 10.304 1.982 -22.625 1.00 89.44 161 ARG A CA 1
ATOM 1239 C C . ARG A 1 161 ? 11.714 2.353 -22.171 1.00 89.44 161 ARG A C 1
ATOM 1241 O O . ARG A 1 161 ? 12.478 2.910 -22.960 1.00 89.44 161 ARG A O 1
ATOM 1248 N N . SER A 1 162 ? 12.097 1.991 -20.949 1.00 88.50 162 SER A N 1
ATOM 1249 C CA . SER A 1 162 ? 13.435 2.293 -20.434 1.00 88.50 162 SER A CA 1
ATOM 1250 C C . SER A 1 162 ? 14.539 1.484 -21.112 1.00 88.50 162 SER A C 1
ATOM 1252 O O . SER A 1 162 ? 15.636 2.003 -21.302 1.00 88.50 162 SER A O 1
ATOM 1254 N N . GLN A 1 163 ? 14.268 0.260 -21.570 1.00 87.44 163 GLN A N 1
ATOM 1255 C CA . GLN A 1 163 ? 15.241 -0.518 -22.341 1.00 87.44 163 GLN A CA 1
ATOM 1256 C C . GLN A 1 163 ? 15.554 0.132 -23.698 1.00 87.44 163 GLN A C 1
ATOM 1258 O O . GLN A 1 163 ? 16.693 0.074 -24.166 1.00 87.44 163 GLN A O 1
ATOM 1263 N N . ALA A 1 164 ? 14.572 0.776 -24.336 1.00 88.62 164 ALA A N 1
ATOM 1264 C CA . ALA A 1 164 ? 14.809 1.524 -25.568 1.00 88.62 164 ALA A CA 1
ATOM 1265 C C . ALA A 1 164 ? 15.757 2.717 -25.346 1.00 88.62 164 ALA A C 1
ATOM 1267 O O . ALA A 1 164 ? 16.586 2.993 -26.212 1.00 88.62 164 ALA A O 1
ATOM 1268 N N . LEU A 1 165 ? 15.673 3.382 -24.187 1.00 87.62 165 LEU A N 1
ATOM 1269 C CA . LEU A 1 165 ? 16.594 4.453 -23.787 1.00 87.62 165 LEU A CA 1
ATOM 1270 C C . LEU A 1 165 ? 17.973 3.915 -23.399 1.00 87.62 165 LEU A C 1
ATOM 1272 O O . LEU A 1 165 ? 18.982 4.483 -23.802 1.00 87.62 165 LEU A O 1
ATOM 1276 N N . LEU A 1 166 ? 18.034 2.779 -22.701 1.00 89.00 166 LEU A N 1
ATOM 1277 C CA . LEU A 1 166 ? 19.299 2.134 -22.350 1.00 89.00 166 LEU A CA 1
ATOM 1278 C C . L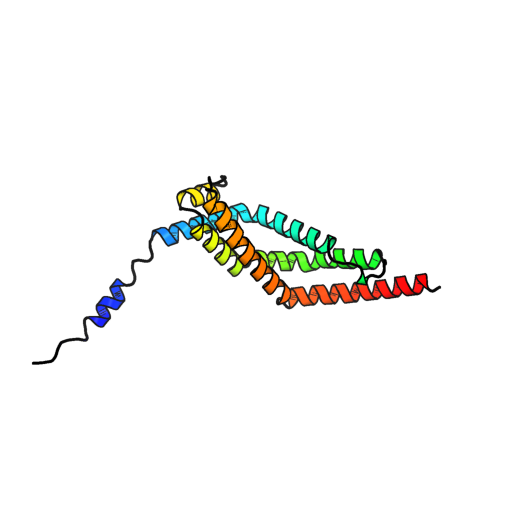EU A 1 166 ? 20.132 1.801 -23.596 1.00 89.00 166 LEU A C 1
ATOM 1280 O O . LEU A 1 166 ? 21.320 2.106 -23.641 1.00 89.00 166 LEU A O 1
ATOM 1284 N N . LYS A 1 167 ? 19.500 1.252 -24.642 1.00 89.38 167 LYS A N 1
ATOM 1285 C CA . LYS A 1 167 ? 20.167 0.987 -25.930 1.00 89.38 167 LYS A CA 1
ATOM 1286 C C . LYS A 1 167 ? 20.708 2.262 -26.582 1.00 89.38 167 LYS A C 1
ATOM 1288 O O . LYS A 1 167 ? 21.745 2.217 -27.233 1.00 89.38 167 LYS A O 1
ATOM 1293 N N . GLN A 1 168 ? 20.018 3.391 -26.414 1.00 88.12 168 GLN A N 1
ATOM 1294 C CA . GLN A 1 168 ? 20.482 4.685 -26.922 1.00 88.12 168 GLN A CA 1
ATOM 1295 C C . GLN A 1 168 ? 21.668 5.222 -26.116 1.00 88.12 168 GLN A C 1
ATOM 1297 O O . GLN A 1 168 ? 22.605 5.730 -26.720 1.00 88.12 168 GLN A O 1
ATOM 1302 N N . CYS A 1 169 ? 21.655 5.084 -24.786 1.00 88.00 169 CYS A N 1
ATOM 1303 C CA . CYS A 1 169 ? 22.802 5.408 -23.932 1.00 88.00 169 CYS A CA 1
ATOM 1304 C C . CYS A 1 169 ? 24.042 4.601 -24.352 1.00 88.00 169 CYS A C 1
ATOM 1306 O O . CYS A 1 169 ? 25.072 5.180 -24.673 1.00 88.00 169 CYS A O 1
ATOM 1308 N N . GLN A 1 170 ? 23.906 3.277 -24.464 1.00 86.62 170 GLN A N 1
ATOM 1309 C CA . GLN A 1 170 ? 25.011 2.381 -24.829 1.00 86.62 170 GLN A CA 1
ATOM 1310 C C . GLN A 1 170 ? 25.600 2.707 -26.207 1.00 86.62 170 GLN A C 1
ATOM 1312 O O . GLN A 1 170 ? 26.812 2.810 -26.353 1.00 86.62 170 GLN A O 1
ATOM 1317 N N . ALA A 1 171 ? 24.750 2.962 -27.205 1.00 87.00 171 ALA A N 1
ATOM 1318 C CA . ALA A 1 171 ? 25.210 3.342 -28.540 1.00 87.00 171 ALA A CA 1
ATOM 1319 C C . ALA A 1 171 ? 25.945 4.698 -28.578 1.00 87.00 171 ALA A C 1
ATOM 1321 O O . ALA A 1 171 ? 26.715 4.938 -29.504 1.00 87.00 171 ALA A O 1
ATOM 1322 N N . ARG A 1 172 ? 25.698 5.596 -27.610 1.00 84.25 172 ARG A N 1
ATOM 1323 C CA . ARG A 1 172 ? 26.413 6.879 -27.478 1.00 84.25 172 ARG A CA 1
ATOM 1324 C C . ARG A 1 172 ? 27.755 6.734 -26.765 1.00 84.25 172 ARG A C 1
ATOM 1326 O O . ARG A 1 172 ? 28.637 7.532 -27.041 1.00 84.25 172 ARG A O 1
ATOM 1333 N N . ASP A 1 173 ? 27.897 5.757 -25.876 1.00 74.12 173 ASP A N 1
ATOM 1334 C CA . ASP A 1 173 ? 29.138 5.520 -25.129 1.00 74.12 173 ASP A CA 1
ATOM 1335 C C . ASP A 1 173 ? 30.177 4.719 -25.946 1.00 74.12 173 ASP A C 1
ATOM 1337 O O . ASP A 1 173 ? 31.371 4.776 -25.656 1.00 74.12 173 ASP A O 1
ATOM 1341 N N . GLU A 1 174 ? 29.740 3.988 -26.979 1.00 68.19 174 GLU A N 1
ATOM 1342 C CA . GLU A 1 174 ? 30.596 3.198 -27.884 1.00 68.19 174 GLU A CA 1
ATOM 1343 C C . GLU A 1 174 ? 31.122 3.973 -29.114 1.00 68.19 174 GLU A C 1
ATOM 1345 O O . GLU A 1 174 ? 31.938 3.431 -29.866 1.00 68.19 174 GLU A O 1
ATOM 1350 N N . GLY A 1 175 ? 30.658 5.209 -29.344 1.00 55.31 175 GLY A N 1
ATOM 1351 C CA . GLY A 1 175 ? 31.000 6.044 -30.509 1.00 55.31 175 GLY A CA 1
ATOM 1352 C C . GLY A 1 175 ? 31.797 7.290 -30.155 1.00 55.31 175 GLY A C 1
ATOM 1353 O O . GLY A 1 175 ? 32.806 7.545 -30.851 1.00 55.31 175 GLY A O 1
#

Sequence (175 aa):
MRHRTLIPAALAALLVGLLVAPAHAQDERALARAAFERARPMMGEMAKKAFAEGIANADTSDFGGCVEAERQMRTDLERDATPLVMELFFSTEMRDRMEQILVDVFDADQLKIAADGGDPPSTPEQTRKMGERFEQLSADFQQRLAQDPRVMKVIAESALRSQALLKQCQARDEG

Foldseek 3Di:
DDDDDDPPVVVVVVVVVPPPPPPQVVLLLVLLLLLCVLCVVVVLVVQLVVVLVVLVPPDPVVLVPLVVLSVLLSVLCSVQVSVVLSCLCPPPVVSVLSSVLSSVQDDSVQSNCSSVVHHRDHDPVSVVSSVVSVVVSVVVSVVVCVVPVSNVVSNVVSNVVSVVSSVVVVVVVVD

pLDDT: mean 82.01, std 16.36, range [33.5, 95.69]

Organism: NCBI:txid2293254